Protein AF-A0AAX2GW35-F1 (afdb_monome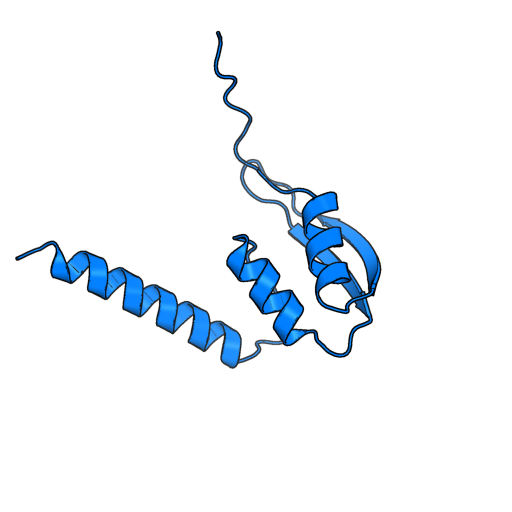r)

Secondary structure (DSSP, 8-state):
-------S----HHHHHHHHHHTTEEEEEEEEE---SS--EEEEEEEES-HHHHHHHHHHTTPPP--SS--HHHHHHHHHHHHHHHHHHHTT--

Solvent-accessible surface area (backbone atoms only — not comparable to full-atom values): 5959 Å² total; per-residue (Å²): 136,86,86,78,86,72,76,76,62,94,75,50,72,67,57,56,49,47,52,34,45,78,48,61,29,43,80,77,46,75,45,82,41,79,72,56,90,70,47,69,42,78,49,76,42,68,52,60,92,39,59,71,58,33,53,52,51,42,44,74,75,69,47,86,84,87,63,96,69,80,52,69,66,56,61,47,51,54,45,54,51,50,56,52,52,51,53,58,56,60,70,70,74,119

Organism: NCBI:txid45243

Nearest PDB structures (foldseek):
  6dzs-assembly1_B  TM=6.863E-01  e=2.109E-01  Mycolicibacterium hassiacum DSM 44199
  6dzs-assembly1_A  TM=7.125E-01  e=5.963E-01  Mycolicibacterium hassiacum DSM 44199
  2wvc-assembly1_B  TM=5.868E-01  e=6.790E-01  Helicobacter pylori 26695
  6cvl-assembly1_D  TM=4.167E-01  e=2.186E+00  Escherichia coli K-12
  6cvl-assembly1_C  TM=4.197E-01  e=4.767E+00  Escherichia coli K-12

Mean predicted aligned error: 11.74 Å

Sequence (94 aa):
MPIRYTDTLNYSLAEVSSIVEENGGKLLGLYLSNRTENNVLITLKITTNRLSEILQHLRRYGYGILTEKEDDHYRKELKDIADYFEKYLDLGNR

Radius of gyration: 16.47 Å; Cα contacts (8 Å, |Δi|>4): 73; chains: 1; bounding box: 36×35×48 Å

pLDDT: mean 77.94, std 16.43, range [35.19, 96.56]

Foldseek 3Di:
DDDDDDAQDPDDPVVLCCLQVVQAKHFPDWDWDDDDSHDIDIDTDIDGPRVVSSVVSCVVVPDDDDDPDPPVVVVVVVVVVVVVVVVVVVVVVD

Structure (mmCIF, N/CA/C/O backbone):
data_AF-A0AAX2GW35-F1
#
_entry.id   AF-A0AAX2GW35-F1
#
loop_
_atom_site.group_PDB
_atom_site.id
_atom_site.type_symbol
_atom_site.label_atom_id
_atom_site.label_alt_id
_atom_site.label_comp_id
_atom_site.label_asym_id
_atom_site.label_entity_id
_atom_site.label_seq_id
_atom_site.pdbx_PDB_ins_code
_atom_site.Cartn_x
_atom_site.Cartn_y
_atom_site.Cartn_z
_atom_site.occupancy
_atom_site.B_iso_or_equiv
_atom_site.auth_seq_id
_atom_site.auth_comp_id
_atom_site.auth_asym_id
_atom_site.auth_atom_id
_atom_site.pdbx_PDB_model_num
ATOM 1 N N . MET A 1 1 ? 20.698 21.356 -20.187 1.00 40.72 1 MET A N 1
ATOM 2 C CA . MET A 1 1 ? 19.952 20.570 -19.181 1.00 40.72 1 MET A CA 1
ATOM 3 C C . MET A 1 1 ? 19.796 19.154 -19.704 1.00 40.72 1 MET A C 1
ATOM 5 O O . MET A 1 1 ? 19.089 18.996 -20.691 1.00 40.72 1 MET A O 1
ATOM 9 N N . PRO A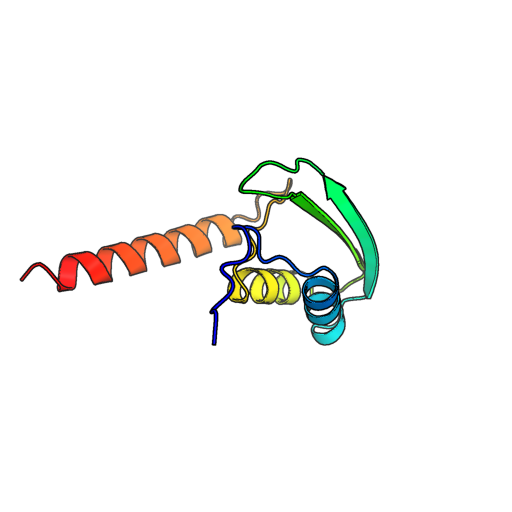 1 2 ? 20.461 18.141 -19.133 1.00 35.19 2 PRO A N 1
ATOM 10 C CA . PRO A 1 2 ? 20.143 16.766 -19.478 1.00 35.19 2 PRO A CA 1
ATOM 11 C C . PRO A 1 2 ? 18.913 16.322 -18.680 1.00 35.19 2 PRO A C 1
ATOM 13 O O . PRO A 1 2 ? 18.909 16.352 -17.450 1.00 35.19 2 PRO A O 1
ATOM 16 N N . ILE A 1 3 ? 17.865 15.929 -19.398 1.00 42.94 3 ILE A N 1
ATOM 17 C CA . ILE A 1 3 ? 16.746 15.176 -18.838 1.00 42.94 3 ILE A CA 1
ATOM 18 C C . ILE A 1 3 ? 17.278 13.758 -18.628 1.00 42.94 3 ILE A C 1
ATOM 20 O O . ILE A 1 3 ? 17.667 13.081 -19.579 1.00 42.94 3 ILE A O 1
ATOM 24 N N . ARG A 1 4 ? 17.388 13.348 -17.366 1.00 39.78 4 ARG A N 1
ATOM 25 C CA . ARG A 1 4 ? 17.842 12.013 -16.983 1.00 39.78 4 ARG A CA 1
ATOM 26 C C . ARG A 1 4 ? 16.637 11.082 -17.080 1.00 39.78 4 ARG A C 1
ATOM 28 O O . ARG A 1 4 ? 15.716 11.201 -16.281 1.00 39.78 4 ARG A O 1
ATOM 35 N N . TYR A 1 5 ? 16.631 10.192 -18.067 1.00 42.72 5 TYR A N 1
ATOM 36 C CA . TYR A 1 5 ? 15.725 9.048 -18.050 1.00 42.72 5 TYR A CA 1
ATOM 37 C C . TYR A 1 5 ? 16.174 8.136 -16.907 1.00 42.72 5 TYR A C 1
ATOM 39 O O . TYR A 1 5 ? 17.305 7.648 -16.916 1.00 42.72 5 TYR A O 1
ATOM 47 N N . THR A 1 6 ? 15.328 7.981 -15.892 1.00 40.81 6 THR A N 1
ATOM 48 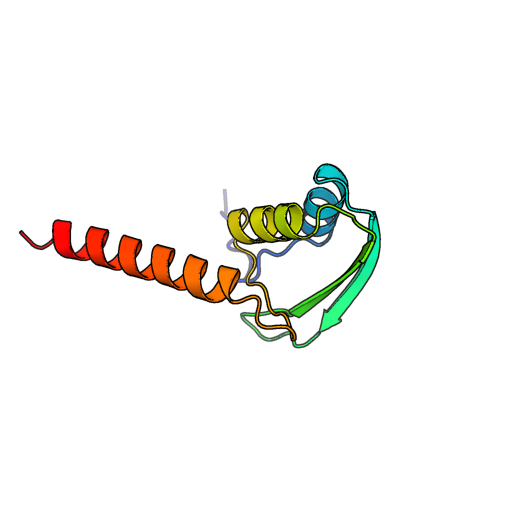C CA . THR A 1 6 ? 15.525 6.967 -14.857 1.00 40.81 6 THR A CA 1
ATOM 49 C C . THR A 1 6 ? 14.704 5.742 -15.230 1.00 40.81 6 THR A C 1
ATOM 51 O O . THR A 1 6 ? 13.546 5.850 -15.621 1.00 40.81 6 THR A O 1
ATOM 54 N N . ASP A 1 7 ? 15.390 4.613 -15.138 1.00 42.91 7 ASP A N 1
ATOM 55 C CA . ASP A 1 7 ? 14.955 3.228 -15.255 1.00 42.91 7 ASP A CA 1
ATOM 56 C C . ASP A 1 7 ? 13.501 2.940 -14.813 1.00 42.91 7 ASP A C 1
ATOM 58 O O . ASP A 1 7 ? 12.961 3.543 -13.885 1.00 42.91 7 ASP A O 1
ATOM 62 N N . THR A 1 8 ? 12.887 1.982 -15.500 1.00 51.50 8 THR A N 1
ATOM 63 C CA . THR A 1 8 ? 11.455 1.704 -15.714 1.00 51.50 8 THR A CA 1
ATOM 64 C C . THR A 1 8 ? 10.657 1.149 -14.518 1.00 51.50 8 THR A C 1
ATOM 66 O O . THR A 1 8 ? 9.668 0.445 -14.703 1.00 51.50 8 THR A O 1
ATOM 69 N N . LEU A 1 9 ? 11.009 1.505 -13.281 1.00 58.19 9 LEU A N 1
ATOM 70 C CA . LEU A 1 9 ? 10.304 1.075 -12.063 1.00 58.19 9 LEU A CA 1
ATOM 71 C C . LEU A 1 9 ? 10.087 2.252 -11.103 1.00 58.19 9 LEU A C 1
ATOM 73 O O . LEU A 1 9 ? 10.811 2.425 -10.124 1.00 58.19 9 LEU A O 1
ATOM 77 N N . ASN A 1 10 ? 9.059 3.060 -11.364 1.00 66.56 10 ASN A N 1
ATOM 78 C CA . ASN A 1 10 ? 8.664 4.140 -10.459 1.00 66.56 10 ASN A CA 1
ATOM 79 C C . ASN A 1 10 ? 7.731 3.594 -9.370 1.00 66.56 10 ASN A C 1
ATOM 81 O O . ASN A 1 10 ? 6.516 3.712 -9.474 1.00 66.56 10 ASN A O 1
ATOM 85 N N . TYR A 1 11 ? 8.300 2.979 -8.334 1.00 76.19 11 TYR A N 1
ATOM 86 C CA . TYR A 1 11 ? 7.594 2.701 -7.081 1.00 76.19 11 TYR A CA 1
ATOM 87 C C . TYR A 1 11 ? 8.301 3.419 -5.932 1.00 76.19 11 TYR A C 1
ATOM 89 O O . TYR A 1 11 ? 9.530 3.492 -5.888 1.00 76.19 11 TYR A O 1
ATOM 97 N N . SER A 1 12 ? 7.531 3.936 -4.976 1.00 85.12 12 SER A N 1
ATOM 98 C CA . SER A 1 12 ? 8.073 4.600 -3.792 1.00 85.12 12 SER A CA 1
ATOM 99 C C . SER A 1 12 ? 7.443 4.013 -2.541 1.00 85.12 12 SER A C 1
ATOM 101 O O . SER A 1 12 ? 6.240 4.110 -2.329 1.00 85.12 12 SER A O 1
ATOM 103 N N . LEU A 1 13 ? 8.265 3.423 -1.670 1.00 87.25 13 LEU A N 1
ATOM 104 C CA . LEU A 1 13 ? 7.788 2.912 -0.382 1.00 87.25 13 LEU A CA 1
ATOM 105 C C . LEU A 1 13 ? 7.232 4.024 0.511 1.00 87.25 13 LEU A C 1
ATOM 107 O O . LEU A 1 13 ? 6.315 3.774 1.287 1.00 87.25 13 LEU A O 1
ATOM 111 N N . ALA A 1 14 ? 7.766 5.242 0.381 1.00 91.31 14 ALA A N 1
ATOM 112 C CA . ALA A 1 14 ? 7.231 6.405 1.072 1.00 91.31 14 ALA A CA 1
ATOM 113 C C . ALA A 1 14 ? 5.826 6.740 0.558 1.00 91.31 14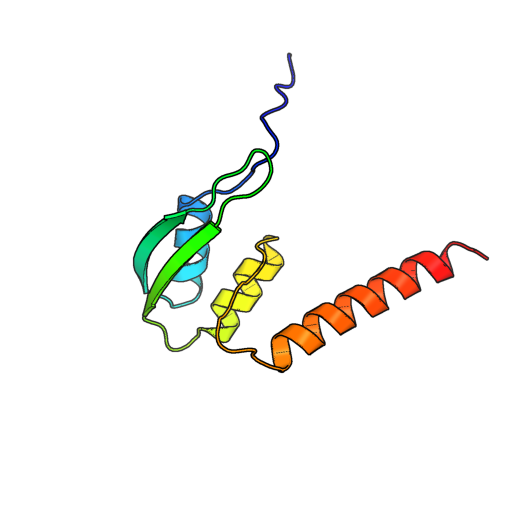 ALA A C 1
ATOM 115 O O . ALA A 1 14 ? 4.925 6.925 1.364 1.00 91.31 14 ALA A O 1
ATOM 116 N N . GLU A 1 15 ? 5.617 6.724 -0.762 1.00 91.19 15 GLU A N 1
ATOM 117 C CA . GLU A 1 15 ? 4.297 6.959 -1.358 1.00 91.19 15 GLU A CA 1
ATOM 118 C C . GLU A 1 15 ? 3.293 5.882 -0.938 1.00 91.19 15 GLU A C 1
ATOM 120 O O . GLU A 1 15 ? 2.206 6.204 -0.470 1.00 91.19 15 GLU A O 1
ATOM 125 N N . VAL A 1 16 ? 3.674 4.605 -1.020 1.00 92.25 16 VAL A N 1
ATOM 126 C CA . VAL A 1 16 ? 2.817 3.491 -0.588 1.00 92.25 16 VAL A CA 1
ATOM 127 C C . VAL A 1 16 ? 2.459 3.609 0.896 1.00 92.25 16 VAL A C 1
ATOM 129 O O . VAL A 1 16 ? 1.307 3.388 1.266 1.00 92.25 16 VAL A O 1
ATOM 132 N N . SER A 1 17 ? 3.417 3.987 1.750 1.00 93.88 17 SER A N 1
ATOM 133 C CA . SER A 1 17 ? 3.160 4.229 3.174 1.00 93.88 17 SER A CA 1
ATOM 134 C C . SER A 1 17 ? 2.188 5.388 3.382 1.00 93.88 17 SER A C 1
ATOM 136 O O . SER A 1 17 ? 1.209 5.227 4.107 1.00 93.88 17 SER A O 1
ATOM 138 N N . SER A 1 18 ? 2.416 6.520 2.711 1.00 94.94 18 SER A N 1
ATOM 139 C CA . SER A 1 18 ? 1.543 7.695 2.775 1.00 94.94 18 SER A CA 1
ATOM 140 C C . SER A 1 18 ? 0.120 7.359 2.343 1.00 94.94 18 SER A C 1
ATOM 142 O O . SER A 1 18 ? -0.816 7.656 3.077 1.00 94.94 18 SER A O 1
ATOM 144 N N . ILE A 1 19 ? -0.057 6.645 1.227 1.00 94.56 19 ILE A N 1
ATOM 145 C CA . ILE A 1 19 ? -1.379 6.209 0.759 1.00 94.56 19 ILE A CA 1
ATOM 146 C C . ILE A 1 19 ? -2.084 5.357 1.821 1.00 94.56 19 ILE A C 1
ATOM 148 O O . ILE A 1 19 ? -3.271 5.554 2.075 1.00 94.56 19 ILE A O 1
ATOM 152 N N . VAL A 1 20 ? -1.385 4.411 2.453 1.00 95.62 20 VAL A N 1
ATOM 153 C CA . VAL A 1 20 ? -1.978 3.565 3.500 1.00 95.62 20 VAL A CA 1
ATOM 154 C C . VAL A 1 20 ? -2.400 4.397 4.714 1.00 95.62 20 VAL A C 1
ATOM 156 O O . VAL A 1 20 ? -3.506 4.210 5.222 1.00 95.62 20 VAL A O 1
ATOM 159 N N . GLU A 1 21 ? -1.538 5.295 5.187 1.00 94.75 21 GLU A N 1
ATOM 160 C CA . GLU A 1 21 ? -1.762 6.046 6.426 1.00 94.75 21 GLU A CA 1
ATOM 161 C C . GLU A 1 21 ? -2.797 7.167 6.270 1.00 94.75 21 GLU A C 1
ATOM 163 O O . GLU A 1 21 ? -3.683 7.309 7.116 1.00 94.75 21 GLU A O 1
ATOM 168 N N . GLU A 1 22 ? -2.769 7.902 5.156 1.00 96.56 22 GLU A N 1
ATOM 169 C CA . GLU A 1 22 ? -3.739 8.964 4.847 1.00 96.56 22 GLU A CA 1
ATOM 170 C C . GLU A 1 22 ? -5.166 8.423 4.692 1.00 96.56 22 GLU A C 1
ATOM 172 O O . GLU A 1 22 ? -6.139 9.116 4.992 1.00 96.56 22 GLU A O 1
ATOM 177 N N . ASN A 1 23 ? -5.301 7.155 4.296 1.00 95.19 23 ASN A N 1
ATOM 178 C CA . ASN A 1 23 ? -6.590 6.492 4.098 1.00 95.19 23 ASN A CA 1
ATOM 179 C C . ASN A 1 23 ? -7.022 5.630 5.298 1.00 95.19 23 ASN A C 1
ATOM 181 O O . ASN A 1 23 ? -7.854 4.731 5.176 1.00 95.19 23 ASN A O 1
ATOM 185 N N . GLY A 1 24 ? -6.500 5.922 6.495 1.00 92.88 24 GLY A N 1
ATOM 186 C CA . GLY A 1 24 ? -6.961 5.308 7.745 1.00 92.88 24 GLY A CA 1
ATOM 187 C C . GLY A 1 24 ? -6.474 3.873 7.958 1.00 92.88 24 GLY A C 1
ATOM 188 O O . GLY A 1 24 ? -7.101 3.095 8.683 1.00 92.88 24 GLY A O 1
ATOM 189 N N . GLY A 1 25 ? -5.373 3.493 7.318 1.00 95.38 25 GLY A N 1
ATOM 190 C CA . GLY A 1 25 ? -4.611 2.299 7.653 1.00 95.38 25 GLY A CA 1
ATOM 191 C C . GLY A 1 25 ? -3.433 2.623 8.561 1.00 95.38 25 GLY A C 1
ATOM 192 O O . GLY A 1 25 ? -2.973 3.753 8.651 1.00 95.38 25 GLY A O 1
ATOM 193 N N . LYS A 1 26 ? -2.911 1.603 9.234 1.00 96.56 26 LYS A N 1
ATOM 194 C CA . LYS A 1 26 ? -1.605 1.667 9.889 1.00 96.56 26 LYS A CA 1
ATOM 195 C C . LYS A 1 26 ? -0.697 0.620 9.268 1.00 96.56 26 LYS A C 1
ATOM 197 O O . LYS A 1 26 ? -1.020 -0.573 9.295 1.00 96.56 26 LYS A O 1
ATOM 202 N N . LEU A 1 27 ? 0.435 1.067 8.733 1.00 94.94 27 LEU A N 1
ATOM 203 C CA . LEU A 1 27 ? 1.452 0.192 8.168 1.00 94.94 27 LEU A CA 1
ATOM 204 C C . LEU A 1 27 ? 2.242 -0.474 9.302 1.00 94.94 27 LEU A C 1
ATOM 206 O O . LEU A 1 27 ? 2.862 0.187 10.129 1.00 94.94 27 LEU A O 1
ATOM 210 N N . LEU A 1 28 ? 2.184 -1.803 9.373 1.00 94.25 28 LEU A N 1
ATOM 211 C CA . LEU A 1 28 ? 2.913 -2.606 10.362 1.00 94.25 28 LEU A CA 1
ATOM 212 C C . LEU A 1 28 ? 4.237 -3.128 9.805 1.00 94.25 28 LEU A C 1
ATOM 214 O O . LEU A 1 28 ? 5.142 -3.462 10.564 1.00 94.25 28 LEU A O 1
ATOM 218 N N . GLY A 1 29 ? 4.327 -3.246 8.484 1.00 88.25 29 GLY A N 1
ATOM 219 C CA . GLY A 1 29 ? 5.523 -3.690 7.798 1.00 88.25 29 GLY A CA 1
ATOM 220 C C . GLY A 1 29 ? 5.313 -3.774 6.296 1.00 88.25 29 GLY A C 1
ATOM 221 O O . GLY A 1 29 ? 4.187 -3.848 5.801 1.00 88.25 29 GLY A O 1
ATOM 222 N N . LEU A 1 30 ? 6.431 -3.783 5.588 1.00 90.69 30 LEU A N 1
ATOM 223 C CA . LEU A 1 30 ? 6.507 -3.864 4.141 1.00 90.69 30 LEU A CA 1
ATOM 224 C C . LEU A 1 30 ? 7.607 -4.849 3.759 1.00 90.69 30 LEU A C 1
ATOM 226 O O . LEU A 1 30 ? 8.643 -4.924 4.422 1.00 90.69 30 LEU A O 1
ATOM 230 N N . TYR A 1 31 ? 7.365 -5.616 2.706 1.00 86.81 31 TYR A N 1
ATOM 231 C CA . TYR A 1 31 ? 8.300 -6.611 2.209 1.00 86.81 31 TYR A CA 1
ATOM 232 C C . TYR A 1 31 ? 8.380 -6.528 0.687 1.00 86.81 31 TYR A C 1
ATOM 234 O O . TYR A 1 31 ? 7.358 -6.509 0.006 1.00 86.81 31 TYR A O 1
ATOM 242 N N . LEU A 1 32 ? 9.605 -6.452 0.166 1.00 88.06 32 LEU A N 1
ATOM 243 C CA . LEU A 1 32 ? 9.882 -6.433 -1.267 1.00 88.06 32 LEU A CA 1
ATOM 244 C C . LEU A 1 32 ? 10.314 -7.823 -1.719 1.00 88.06 32 LEU A C 1
ATOM 246 O O . LEU A 1 32 ? 11.200 -8.430 -1.118 1.00 88.06 32 LEU A O 1
ATOM 250 N N . SER A 1 33 ? 9.717 -8.303 -2.803 1.00 83.88 33 SER A N 1
ATOM 251 C CA . SER A 1 33 ? 10.031 -9.602 -3.396 1.00 83.88 33 SER A CA 1
ATOM 252 C C . SER A 1 33 ? 9.871 -9.581 -4.914 1.00 83.88 33 SER A C 1
ATOM 254 O O . SER A 1 33 ? 9.451 -8.577 -5.490 1.00 83.88 33 SER A O 1
ATOM 256 N N . ASN A 1 34 ? 10.252 -10.686 -5.563 1.00 79.50 34 ASN A N 1
ATOM 257 C CA . ASN A 1 34 ? 10.050 -10.938 -6.994 1.00 79.50 34 ASN A CA 1
ATOM 258 C C . ASN A 1 34 ? 10.452 -9.757 -7.891 1.00 79.50 34 ASN A C 1
ATOM 260 O O . ASN A 1 34 ? 9.727 -9.373 -8.808 1.00 79.50 34 ASN A O 1
ATOM 264 N N . ARG A 1 35 ? 11.611 -9.157 -7.597 1.00 81.31 35 ARG A N 1
ATOM 265 C CA . ARG A 1 35 ? 12.150 -8.047 -8.378 1.00 81.31 35 ARG A CA 1
ATOM 266 C C . ARG A 1 35 ? 12.685 -8.568 -9.710 1.00 81.31 35 ARG A C 1
ATOM 268 O O . ARG A 1 35 ? 13.594 -9.391 -9.738 1.00 81.31 35 ARG A O 1
ATOM 275 N N . THR A 1 36 ? 12.126 -8.050 -10.790 1.00 80.00 36 THR A N 1
ATOM 276 C CA . THR A 1 36 ? 12.574 -8.229 -12.175 1.00 80.00 36 THR A CA 1
ATOM 277 C C . THR A 1 36 ? 12.972 -6.867 -12.743 1.00 80.00 36 THR A C 1
ATOM 279 O O . THR A 1 36 ? 12.860 -5.854 -12.050 1.00 80.00 36 THR A O 1
ATOM 282 N N . GLU A 1 37 ? 13.429 -6.822 -13.993 1.00 76.19 37 GLU A N 1
ATOM 283 C CA . GLU A 1 37 ? 13.792 -5.567 -14.671 1.00 76.19 37 GLU A CA 1
ATOM 284 C C . GLU A 1 37 ? 12.613 -4.576 -14.749 1.00 76.19 37 GLU A C 1
ATOM 286 O O . GLU A 1 37 ? 12.818 -3.368 -14.673 1.00 76.19 37 GLU A O 1
ATOM 291 N N . ASN A 1 38 ? 11.371 -5.078 -14.799 1.00 78.12 38 ASN A N 1
ATOM 292 C CA . ASN A 1 38 ? 10.185 -4.252 -15.056 1.00 78.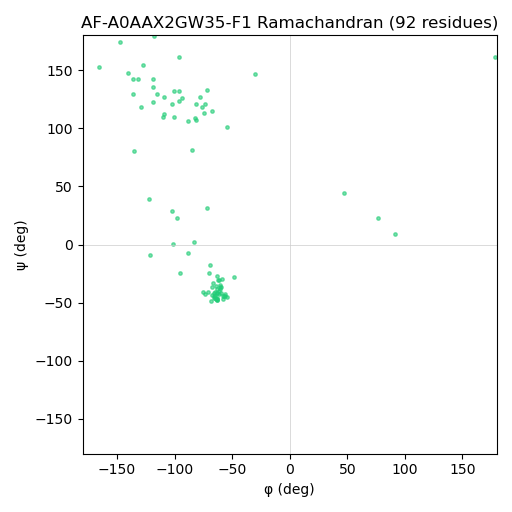12 38 ASN A CA 1
ATOM 293 C C . ASN A 1 38 ? 9.134 -4.308 -13.942 1.00 78.12 38 ASN A C 1
ATOM 295 O O . ASN A 1 38 ? 8.169 -3.554 -13.986 1.00 78.12 38 ASN A O 1
ATOM 299 N N . ASN A 1 39 ? 9.276 -5.206 -12.963 1.00 78.19 39 ASN A N 1
ATOM 300 C CA . ASN A 1 39 ? 8.277 -5.400 -11.911 1.00 78.19 39 ASN A CA 1
ATOM 301 C C . ASN A 1 39 ? 8.921 -5.646 -10.549 1.00 78.19 39 ASN A C 1
ATOM 303 O O . ASN A 1 39 ? 9.957 -6.303 -10.442 1.00 78.19 39 ASN A O 1
ATOM 307 N N . VAL A 1 40 ? 8.253 -5.180 -9.498 1.00 85.62 40 VAL A N 1
ATOM 308 C CA . VAL A 1 40 ? 8.546 -5.534 -8.109 1.00 85.62 40 VAL A CA 1
ATOM 309 C C . VAL A 1 40 ? 7.247 -5.905 -7.408 1.00 85.62 40 VAL A C 1
ATOM 311 O O . VAL A 1 40 ? 6.212 -5.282 -7.643 1.00 85.62 40 VAL A O 1
ATOM 314 N N . LEU A 1 41 ? 7.295 -6.903 -6.531 1.00 87.75 41 LEU A N 1
ATOM 315 C CA . LEU A 1 41 ? 6.179 -7.231 -5.658 1.00 87.75 41 LEU A CA 1
ATOM 316 C C . LEU A 1 41 ? 6.377 -6.562 -4.298 1.00 87.75 41 LEU A C 1
ATOM 318 O O . LEU A 1 41 ? 7.390 -6.783 -3.630 1.00 87.75 41 LEU A O 1
ATOM 322 N N . ILE A 1 42 ? 5.394 -5.762 -3.888 1.00 89.56 42 ILE A N 1
ATOM 323 C CA . ILE A 1 42 ? 5.352 -5.117 -2.575 1.00 89.56 42 ILE A CA 1
ATOM 324 C C . ILE A 1 42 ? 4.248 -5.781 -1.755 1.00 89.56 42 ILE A C 1
ATOM 326 O O . ILE A 1 42 ? 3.065 -5.629 -2.048 1.00 89.56 42 ILE A O 1
ATOM 330 N N . THR A 1 43 ? 4.629 -6.504 -0.710 1.00 90.50 43 THR A N 1
ATOM 331 C CA . THR A 1 43 ? 3.691 -7.070 0.260 1.00 90.50 43 THR A CA 1
ATOM 332 C C . THR A 1 43 ? 3.545 -6.106 1.429 1.00 90.50 43 THR A C 1
ATOM 334 O O . THR A 1 43 ? 4.535 -5.730 2.061 1.00 90.50 43 THR A O 1
ATOM 337 N N . LEU A 1 44 ? 2.308 -5.727 1.745 1.00 91.06 44 LEU A N 1
ATOM 338 C CA . LEU A 1 44 ? 1.992 -4.810 2.836 1.00 91.06 44 LEU A CA 1
ATOM 339 C C . LEU A 1 44 ? 1.313 -5.561 3.976 1.00 91.06 44 LEU A C 1
ATOM 341 O O . LEU A 1 44 ? 0.298 -6.228 3.783 1.00 91.06 44 LEU A O 1
ATOM 345 N N . LYS A 1 45 ? 1.849 -5.411 5.186 1.00 91.94 45 LYS A N 1
ATOM 346 C CA . LYS A 1 45 ? 1.175 -5.823 6.414 1.00 91.94 45 LYS A CA 1
ATOM 347 C C . LYS A 1 45 ? 0.566 -4.582 7.044 1.00 91.94 45 LYS A C 1
ATOM 349 O O . LYS A 1 45 ? 1.294 -3.733 7.554 1.00 91.94 45 LYS A O 1
ATOM 354 N N . ILE A 1 46 ? -0.758 -4.480 7.019 1.00 93.62 46 ILE A N 1
ATOM 355 C CA . ILE A 1 46 ? -1.487 -3.313 7.528 1.00 93.62 46 ILE A CA 1
ATOM 356 C C . ILE A 1 46 ? -2.572 -3.732 8.518 1.00 93.62 46 ILE A C 1
ATOM 358 O O . ILE A 1 46 ? -3.077 -4.851 8.463 1.00 93.62 46 ILE A O 1
ATOM 362 N N . THR A 1 47 ? -2.939 -2.821 9.413 1.00 93.81 47 THR A N 1
ATOM 363 C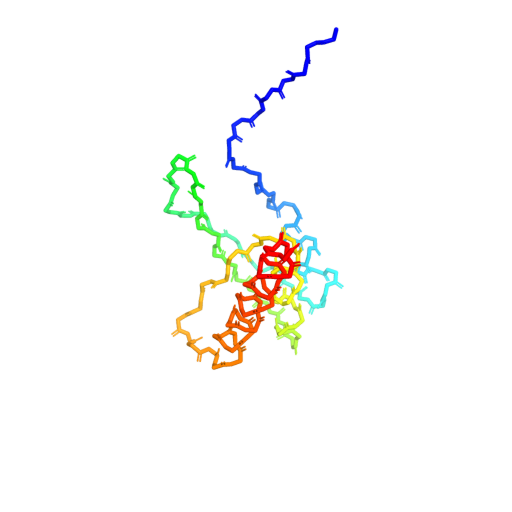 CA . THR A 1 47 ? -4.176 -2.911 10.197 1.00 93.81 47 THR A CA 1
ATOM 364 C C . THR A 1 47 ? -5.090 -1.758 9.808 1.00 93.81 47 THR A C 1
ATOM 366 O O . THR A 1 47 ? -4.644 -0.614 9.722 1.00 93.81 47 THR A O 1
ATOM 369 N N . THR A 1 48 ? -6.345 -2.056 9.483 1.00 93.38 48 THR A N 1
ATOM 370 C CA . THR A 1 48 ? -7.307 -1.069 8.986 1.00 93.38 48 THR A CA 1
ATOM 371 C C . THR A 1 48 ? -8.729 -1.626 9.044 1.00 93.38 48 THR A C 1
ATOM 373 O O . THR A 1 48 ? -8.932 -2.835 8.940 1.00 93.38 48 THR A O 1
ATOM 376 N N . ASN A 1 49 ? -9.714 -0.739 9.164 1.00 92.31 49 ASN A N 1
ATOM 377 C CA . ASN A 1 49 ? -11.131 -1.013 8.915 1.00 92.31 49 ASN A CA 1
ATOM 378 C C . ASN A 1 49 ? -11.602 -0.498 7.536 1.00 92.31 49 ASN A C 1
ATOM 380 O O . ASN A 1 49 ? -12.767 -0.670 7.195 1.00 92.31 49 ASN A O 1
ATOM 384 N N . ARG A 1 50 ? -10.708 0.116 6.745 1.00 90.69 50 ARG A N 1
ATOM 385 C CA . ARG A 1 50 ? -10.981 0.776 5.454 1.00 90.69 50 ARG A CA 1
ATOM 386 C C . ARG A 1 50 ? -10.151 0.167 4.318 1.00 90.69 50 ARG A C 1
ATOM 388 O O . ARG A 1 50 ? -9.655 0.872 3.443 1.00 90.69 50 ARG A O 1
ATOM 395 N N . LEU A 1 51 ? -9.988 -1.161 4.321 1.00 88.81 51 LEU A N 1
ATOM 396 C CA . LEU A 1 51 ? -9.144 -1.868 3.347 1.00 88.81 51 LEU A CA 1
ATOM 397 C C . LEU A 1 51 ? -9.535 -1.550 1.897 1.00 88.81 51 LEU A C 1
ATOM 399 O O . LEU A 1 51 ? -8.666 -1.264 1.081 1.00 88.81 51 LEU A O 1
ATOM 403 N N . SER A 1 52 ? -10.832 -1.556 1.585 1.00 88.12 52 SER A N 1
ATOM 404 C CA . SER A 1 52 ? -11.335 -1.282 0.235 1.00 88.12 52 SER A CA 1
ATOM 405 C C . SER A 1 52 ? -10.948 0.110 -0.271 1.00 88.12 52 SER A C 1
ATOM 407 O O . SER A 1 52 ? -10.622 0.259 -1.446 1.00 88.12 52 SER A O 1
ATOM 409 N N . GLU A 1 53 ? -10.927 1.114 0.609 1.00 91.06 53 GLU A N 1
ATOM 410 C CA . GLU A 1 53 ? -10.513 2.473 0.252 1.00 91.06 53 GLU A CA 1
ATOM 411 C C . GLU A 1 53 ? -9.018 2.517 -0.061 1.00 91.06 53 GLU A C 1
ATOM 413 O O . GLU A 1 53 ? -8.627 2.973 -1.131 1.00 91.06 53 GLU A O 1
ATOM 418 N N . ILE A 1 54 ? -8.182 1.943 0.810 1.00 92.50 54 ILE A N 1
ATOM 419 C CA . ILE A 1 54 ? -6.730 1.855 0.593 1.00 92.50 54 ILE A CA 1
ATOM 420 C C . ILE A 1 54 ? -6.416 1.147 -0.733 1.00 92.50 54 ILE A C 1
ATOM 422 O O . ILE A 1 54 ? -5.595 1.632 -1.510 1.00 92.50 54 ILE A O 1
ATOM 426 N N . LEU A 1 55 ? -7.092 0.031 -1.032 1.00 90.06 55 LEU A N 1
ATOM 427 C CA . LEU A 1 55 ? -6.919 -0.687 -2.299 1.00 90.06 55 LEU A CA 1
ATOM 428 C C . LEU A 1 55 ? -7.331 0.164 -3.506 1.00 90.06 55 LEU A C 1
ATOM 430 O O . LEU A 1 55 ? -6.629 0.163 -4.517 1.00 90.06 55 LEU A O 1
ATOM 434 N N . GLN A 1 56 ? -8.435 0.909 -3.409 1.00 87.75 56 GLN A N 1
ATOM 435 C CA . GLN A 1 56 ? -8.864 1.803 -4.482 1.00 87.75 56 GLN A CA 1
ATOM 436 C C . GLN A 1 56 ? -7.859 2.943 -4.703 1.00 87.75 56 GLN A C 1
ATOM 438 O O . GLN A 1 56 ? -7.549 3.266 -5.850 1.00 87.75 56 GLN A O 1
ATOM 443 N N . HIS A 1 57 ? -7.312 3.527 -3.635 1.00 91.69 57 HIS A N 1
ATOM 444 C CA . HIS A 1 57 ? -6.274 4.549 -3.746 1.00 91.69 57 HIS A CA 1
ATOM 445 C C . HIS A 1 57 ? -5.000 3.991 -4.386 1.00 91.69 57 HIS A C 1
ATOM 447 O O . HIS A 1 57 ? -4.515 4.572 -5.350 1.00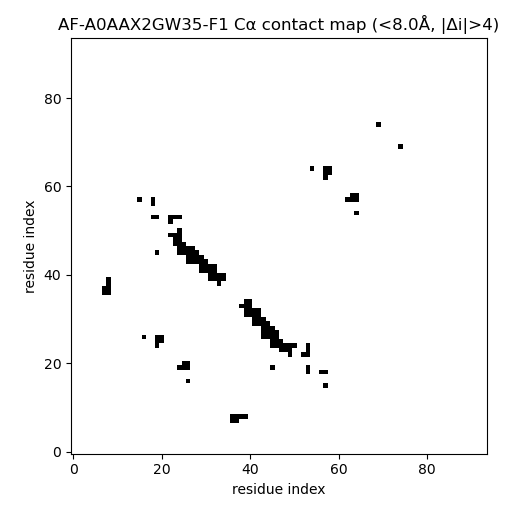 91.69 57 HIS A O 1
ATOM 453 N N . LEU A 1 58 ? -4.513 2.825 -3.957 1.00 89.19 58 LEU A N 1
ATOM 454 C CA . LEU A 1 58 ? -3.358 2.179 -4.590 1.00 89.19 58 LEU A CA 1
ATOM 455 C C . LEU A 1 58 ? -3.582 1.951 -6.099 1.00 89.19 58 LEU A C 1
ATOM 457 O O . LEU A 1 58 ? -2.714 2.285 -6.903 1.00 89.19 58 LEU A O 1
ATOM 461 N N . ARG A 1 59 ? -4.772 1.497 -6.517 1.00 86.31 59 ARG A N 1
ATOM 462 C CA . ARG A 1 59 ? -5.112 1.366 -7.950 1.00 86.31 59 ARG A CA 1
ATOM 463 C C . ARG A 1 59 ? -5.076 2.701 -8.694 1.00 86.31 59 ARG A C 1
ATOM 465 O O . ARG A 1 59 ? -4.540 2.756 -9.796 1.00 86.31 59 ARG A O 1
ATOM 472 N N . ARG A 1 60 ? -5.611 3.779 -8.104 1.00 86.25 60 ARG A N 1
ATOM 473 C CA . ARG A 1 60 ? -5.599 5.131 -8.708 1.00 86.25 60 ARG A CA 1
ATOM 474 C C . ARG A 1 60 ? -4.185 5.665 -8.934 1.00 86.25 60 ARG A C 1
ATOM 476 O O . ARG A 1 60 ? -3.976 6.408 -9.885 1.00 86.25 60 ARG A O 1
ATOM 483 N N . TYR A 1 61 ? -3.235 5.272 -8.089 1.00 84.12 61 TYR A N 1
ATOM 484 C CA . TYR A 1 61 ? -1.816 5.611 -8.231 1.00 84.12 61 TYR A CA 1
ATOM 485 C C . TYR A 1 61 ? -1.062 4.669 -9.188 1.00 84.12 61 TYR A C 1
ATOM 487 O O . TYR A 1 61 ? 0.134 4.837 -9.400 1.00 84.12 61 TYR A O 1
ATOM 495 N N . GLY A 1 62 ? -1.750 3.700 -9.803 1.00 84.44 62 GLY A N 1
ATOM 496 C CA . GLY A 1 62 ? -1.178 2.800 -10.806 1.00 84.44 62 GLY A CA 1
ATOM 497 C C . GLY A 1 62 ? -0.598 1.499 -10.247 1.00 84.44 62 GLY A C 1
ATOM 498 O O . GLY A 1 62 ? 0.027 0.750 -10.996 1.00 84.44 62 GLY A O 1
ATOM 499 N N . TYR A 1 63 ? -0.810 1.188 -8.962 1.00 86.19 63 TYR A N 1
ATOM 500 C CA . TYR A 1 63 ? -0.364 -0.080 -8.382 1.00 86.19 63 TYR A CA 1
ATOM 501 C C . TYR A 1 63 ? -1.308 -1.230 -8.767 1.00 86.19 63 TYR A C 1
ATOM 503 O O . TYR A 1 63 ? -2.519 -1.179 -8.532 1.00 86.19 63 TYR A O 1
ATOM 511 N N . GLY A 1 64 ? -0.740 -2.308 -9.315 1.00 84.12 64 GLY A N 1
ATOM 512 C CA . GLY A 1 64 ? -1.443 -3.576 -9.510 1.00 84.12 64 GLY A CA 1
ATOM 513 C C . GLY A 1 64 ? -1.677 -4.283 -8.175 1.00 84.12 64 GLY A C 1
ATOM 514 O O . GLY A 1 64 ? -0.762 -4.395 -7.359 1.00 84.12 64 GLY A O 1
ATOM 515 N N . ILE A 1 65 ? -2.899 -4.765 -7.939 1.00 85.44 65 ILE A N 1
ATOM 516 C CA . ILE A 1 65 ? -3.268 -5.413 -6.679 1.00 85.44 65 ILE A CA 1
ATOM 517 C C . ILE A 1 65 ? -3.282 -6.928 -6.874 1.00 85.44 65 ILE A C 1
ATOM 519 O O . ILE A 1 65 ? -4.039 -7.448 -7.687 1.00 85.44 65 ILE A O 1
ATOM 523 N N . LEU A 1 66 ? -2.469 -7.638 -6.092 1.00 77.69 66 LEU A N 1
ATOM 524 C CA . LEU A 1 66 ? -2.441 -9.098 -6.048 1.00 77.69 66 LEU A CA 1
ATOM 525 C C . LEU A 1 66 ? -3.002 -9.549 -4.696 1.00 77.69 66 LEU A C 1
ATOM 527 O O . LEU A 1 66 ? -2.373 -9.333 -3.661 1.00 77.69 66 LEU A O 1
ATOM 531 N N . THR A 1 67 ? -4.196 -10.144 -4.690 1.00 66.12 67 THR A N 1
ATOM 532 C CA . THR A 1 67 ? -4.813 -10.730 -3.490 1.00 66.12 67 THR A CA 1
ATOM 533 C C . THR A 1 67 ? -5.030 -12.226 -3.688 1.00 66.12 67 THR A C 1
ATOM 535 O O . THR A 1 67 ? -5.533 -12.650 -4.721 1.00 66.12 67 THR A O 1
ATOM 538 N N . GLU A 1 68 ? -4.692 -13.043 -2.684 1.00 54.22 68 GLU A N 1
ATOM 539 C CA . GLU A 1 68 ? -5.010 -14.485 -2.696 1.00 54.22 68 GLU A CA 1
ATOM 540 C C . GLU A 1 68 ? -6.514 -14.754 -2.538 1.00 54.22 68 GLU A C 1
ATOM 542 O O . GLU A 1 68 ? -7.018 -15.785 -2.975 1.00 54.22 68 GLU A O 1
ATOM 547 N N . LYS A 1 69 ? -7.252 -13.817 -1.931 1.00 56.72 69 LYS A N 1
ATOM 548 C CA . LYS A 1 69 ? -8.714 -13.795 -1.992 1.00 56.72 69 LYS A CA 1
ATOM 549 C C . LYS A 1 69 ? -9.117 -12.996 -3.221 1.00 56.72 69 LYS A C 1
ATOM 551 O O . LYS A 1 69 ? -8.977 -11.773 -3.220 1.00 56.72 69 LYS A O 1
ATOM 556 N N . GLU A 1 70 ? -9.580 -13.690 -4.257 1.00 46.88 70 GLU A N 1
ATOM 557 C CA . GLU A 1 70 ? -10.345 -13.086 -5.346 1.00 46.88 70 GLU A CA 1
ATOM 558 C C . GLU A 1 70 ? -11.534 -12.345 -4.732 1.00 46.88 70 GLU A C 1
ATOM 560 O O . GLU A 1 70 ? -12.512 -12.949 -4.302 1.00 46.88 70 GLU A O 1
ATOM 565 N N . ASP A 1 71 ? -11.423 -11.027 -4.624 1.00 55.69 71 ASP A N 1
ATOM 566 C CA . ASP A 1 71 ? -12.582 -10.190 -4.374 1.00 55.69 71 ASP A CA 1
ATOM 567 C C . ASP A 1 71 ? -13.242 -10.006 -5.745 1.00 55.69 71 ASP A C 1
ATOM 569 O O . ASP A 1 71 ? -12.683 -9.328 -6.614 1.00 55.69 71 ASP A O 1
ATOM 573 N N . ASP A 1 72 ? -14.382 -10.663 -5.983 1.00 56.78 72 ASP A N 1
ATOM 574 C CA . ASP A 1 72 ? -15.134 -10.621 -7.254 1.00 56.78 72 ASP A CA 1
ATOM 575 C C . ASP A 1 72 ? -15.343 -9.182 -7.756 1.00 56.78 72 ASP A C 1
ATOM 577 O O . ASP A 1 72 ? -15.407 -8.909 -8.960 1.00 56.78 72 ASP A O 1
ATOM 581 N N . HIS A 1 73 ? -15.373 -8.232 -6.821 1.00 57.28 73 HIS A N 1
ATOM 582 C CA . HIS A 1 73 ? -15.471 -6.809 -7.088 1.00 57.28 73 HIS A CA 1
ATOM 583 C C . HIS A 1 73 ? -14.264 -6.240 -7.854 1.00 57.28 73 HIS A C 1
ATOM 585 O O . HIS A 1 73 ? -14.446 -5.377 -8.711 1.00 57.28 73 HIS A O 1
ATOM 591 N N . TYR A 1 74 ? -13.042 -6.723 -7.599 1.00 63.22 74 TYR A N 1
ATOM 592 C CA . TYR A 1 74 ? -11.838 -6.257 -8.298 1.00 63.22 74 TYR A CA 1
ATOM 593 C C . TYR A 1 74 ? -11.773 -6.770 -9.734 1.00 63.22 74 TYR A C 1
ATOM 595 O O . TYR A 1 74 ? -11.469 -6.006 -10.649 1.00 63.22 74 TYR A O 1
ATOM 603 N N . ARG A 1 75 ? -12.107 -8.048 -9.953 1.00 64.50 75 ARG A N 1
ATOM 604 C CA . ARG A 1 75 ? -12.181 -8.613 -11.309 1.00 64.50 75 ARG A CA 1
ATOM 605 C C . ARG A 1 75 ? -13.214 -7.876 -12.155 1.00 64.50 75 ARG A C 1
ATOM 607 O O . ARG A 1 75 ? -12.967 -7.627 -13.332 1.00 64.50 75 ARG A O 1
ATOM 614 N N . LYS A 1 76 ? -14.341 -7.499 -11.548 1.00 71.50 76 LYS A N 1
ATOM 615 C CA . LYS A 1 76 ? -15.366 -6.688 -12.203 1.00 71.50 76 LYS A CA 1
ATOM 616 C C . LYS A 1 76 ? -14.866 -5.279 -12.531 1.00 71.50 76 LYS A C 1
ATOM 618 O O . LYS A 1 76 ? -15.019 -4.846 -13.662 1.00 71.50 76 LYS A O 1
ATOM 623 N N . GLU A 1 77 ? -14.199 -4.613 -11.593 1.00 73.25 77 GLU A N 1
ATOM 624 C CA . GLU A 1 77 ? -13.658 -3.262 -11.796 1.00 73.25 77 GLU A CA 1
ATOM 625 C C . GLU A 1 77 ? -12.578 -3.226 -12.898 1.00 73.25 77 GLU A C 1
ATOM 627 O O . GLU A 1 77 ? -12.598 -2.346 -13.753 1.00 73.25 77 GLU A O 1
ATOM 632 N N . LEU A 1 78 ? -11.678 -4.219 -12.948 1.00 75.44 78 LEU A N 1
ATOM 633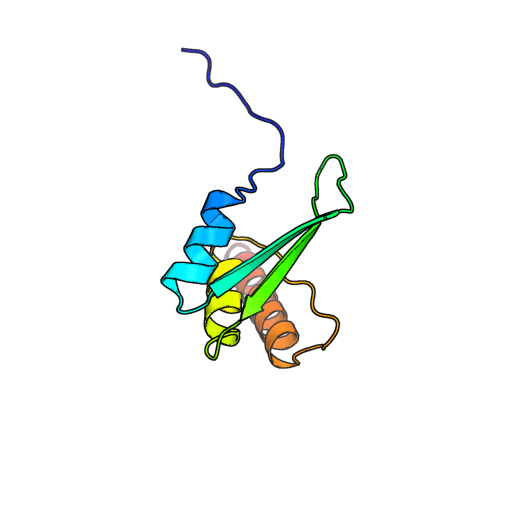 C CA . LEU A 1 78 ? -10.701 -4.357 -14.039 1.00 75.44 78 LEU A CA 1
ATOM 634 C C . LEU A 1 78 ? -11.372 -4.566 -15.398 1.00 75.44 78 LEU A C 1
ATOM 636 O O . LEU A 1 78 ? -10.919 -4.013 -16.399 1.00 75.44 78 LEU A O 1
ATOM 640 N N . LYS A 1 79 ? -12.445 -5.361 -15.428 1.00 78.75 79 LYS A N 1
ATOM 641 C CA . LYS A 1 79 ? -13.220 -5.590 -16.643 1.00 78.75 79 LYS A CA 1
ATOM 642 C C . LYS A 1 79 ? -13.902 -4.305 -17.112 1.00 78.75 79 LYS A C 1
ATOM 644 O O . LYS A 1 79 ? -13.766 -3.955 -18.274 1.00 78.75 79 LYS A O 1
ATOM 649 N N . ASP A 1 80 ? -14.536 -3.565 -16.207 1.00 80.69 80 ASP A N 1
ATOM 650 C CA . ASP A 1 80 ? -15.199 -2.300 -16.536 1.00 80.69 80 ASP A CA 1
ATOM 651 C C . ASP A 1 80 ? -14.199 -1.262 -17.091 1.00 80.69 80 ASP A C 1
ATOM 653 O O . ASP A 1 80 ? -14.520 -0.519 -18.020 1.00 80.69 80 ASP A O 1
ATOM 657 N N . ILE A 1 81 ? -12.964 -1.234 -16.572 1.00 79.88 81 ILE A N 1
ATOM 658 C CA . ILE A 1 81 ? -11.885 -0.379 -17.093 1.00 79.88 81 ILE A CA 1
ATOM 659 C C . ILE A 1 81 ? -11.447 -0.821 -18.499 1.00 79.88 81 ILE A C 1
ATOM 661 O O . ILE A 1 81 ? -11.262 0.031 -19.370 1.00 79.88 81 ILE A O 1
ATOM 665 N N . ALA A 1 82 ? -11.287 -2.126 -18.734 1.00 77.19 82 ALA A N 1
ATOM 666 C CA . ALA A 1 82 ? -10.925 -2.660 -20.048 1.00 77.19 82 ALA A CA 1
ATOM 667 C C . ALA A 1 82 ? -12.014 -2.373 -21.098 1.00 77.19 82 ALA A C 1
ATOM 669 O O . ALA A 1 82 ? -11.708 -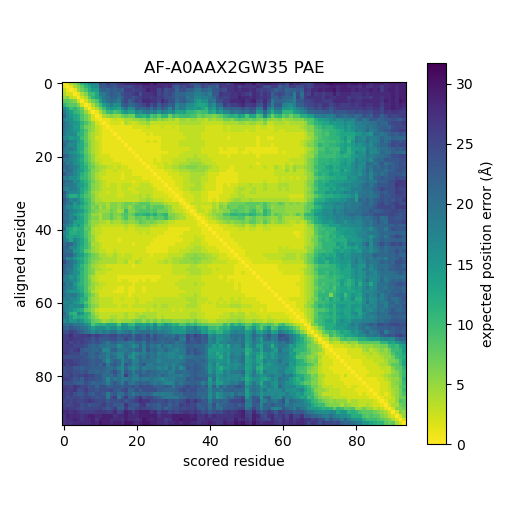1.850 -22.169 1.00 77.19 82 ALA A O 1
ATOM 670 N N . ASP A 1 83 ? -13.279 -2.612 -20.748 1.00 81.94 83 ASP A N 1
ATOM 671 C CA . ASP A 1 83 ? -14.439 -2.362 -21.610 1.00 81.94 83 ASP A CA 1
ATOM 672 C C . ASP A 1 83 ? -14.570 -0.858 -21.938 1.00 81.94 83 ASP A C 1
ATOM 674 O O . ASP A 1 83 ? -14.887 -0.464 -23.065 1.00 81.94 83 ASP A O 1
ATOM 678 N N . TYR A 1 84 ? -14.284 0.021 -20.968 1.00 77.38 84 TYR A N 1
ATOM 679 C CA . TYR A 1 84 ? -14.251 1.468 -21.191 1.00 77.38 84 TYR A CA 1
ATOM 680 C C . TYR A 1 84 ? -13.126 1.881 -22.147 1.00 77.38 84 TYR A C 1
ATOM 682 O O . TYR A 1 84 ? -13.335 2.725 -23.020 1.00 77.38 84 TYR A O 1
ATOM 690 N N . PHE A 1 85 ? -11.944 1.283 -22.003 1.00 77.75 85 PHE A N 1
ATOM 691 C CA . PHE A 1 85 ? -10.799 1.554 -22.866 1.00 77.75 85 PHE A CA 1
ATOM 692 C C . PHE A 1 85 ? -11.052 1.122 -24.319 1.00 77.75 85 PHE A C 1
ATOM 694 O O . PHE A 1 85 ? -10.809 1.912 -25.232 1.00 77.75 85 PHE A O 1
ATOM 701 N N . GLU A 1 86 ? -11.616 -0.069 -24.545 1.00 81.25 86 GLU A N 1
ATOM 702 C CA . GLU A 1 86 ? -12.025 -0.520 -25.886 1.00 81.25 86 GLU A CA 1
ATOM 703 C C . GLU A 1 86 ? -13.014 0.448 -26.533 1.00 81.25 86 GLU A C 1
ATOM 705 O O . GLU A 1 86 ? -12.838 0.855 -27.681 1.00 81.25 86 GLU A O 1
ATOM 710 N N . LYS A 1 87 ? -14.013 0.907 -25.775 1.00 78.56 87 LYS A N 1
ATOM 711 C CA . LYS A 1 87 ? -15.002 1.862 -26.279 1.00 78.56 87 LYS A CA 1
ATOM 712 C C . LYS A 1 87 ? -14.372 3.183 -26.733 1.00 78.56 87 LYS A C 1
ATOM 714 O O . LYS A 1 87 ? -14.841 3.782 -27.698 1.00 78.56 87 LYS A O 1
ATOM 719 N N . TYR A 1 88 ? -13.321 3.647 -26.058 1.00 74.38 88 TYR A N 1
ATOM 720 C CA . TYR A 1 88 ? -12.569 4.835 -26.473 1.00 74.38 88 TYR A CA 1
ATOM 721 C C . TYR A 1 88 ? -11.796 4.622 -27.778 1.00 74.38 88 TYR A C 1
ATOM 723 O O . TYR A 1 88 ? -11.722 5.544 -28.590 1.00 74.38 88 TYR A O 1
ATOM 731 N N . LEU A 1 89 ? -11.248 3.424 -27.991 1.00 76.19 89 LEU A N 1
ATOM 732 C CA . LEU A 1 89 ? -10.539 3.069 -29.221 1.00 76.19 89 LEU A CA 1
ATOM 733 C C . LEU A 1 89 ? -11.498 2.920 -30.410 1.00 76.19 89 LEU A C 1
ATOM 735 O O . LEU A 1 89 ? -11.217 3.437 -31.491 1.00 76.19 89 LEU A O 1
ATOM 739 N N . ASP A 1 90 ? -12.661 2.303 -30.201 1.00 71.38 90 ASP A N 1
ATOM 740 C CA . ASP A 1 90 ? -13.682 2.134 -31.242 1.00 71.38 90 ASP A CA 1
ATOM 741 C C . ASP A 1 90 ? -14.314 3.463 -31.683 1.00 71.38 90 ASP A C 1
ATOM 743 O O . ASP A 1 90 ? -14.643 3.649 -32.856 1.00 71.38 90 ASP A O 1
ATOM 747 N N . LEU A 1 91 ? -14.448 4.431 -30.770 1.00 61.50 91 LEU A N 1
ATOM 748 C CA . LEU A 1 91 ? -14.953 5.772 -31.089 1.00 61.50 91 LEU A CA 1
ATOM 749 C C . LEU A 1 91 ? -13.980 6.607 -31.943 1.00 61.50 91 LEU A C 1
ATOM 751 O O . LEU A 1 91 ? -14.418 7.582 -32.552 1.00 61.50 91 LEU A O 1
ATOM 755 N N . GLY A 1 92 ? -12.696 6.236 -32.008 1.00 56.50 92 GLY A N 1
ATOM 756 C CA . GLY A 1 92 ? -11.680 6.877 -32.854 1.00 56.50 92 GLY A CA 1
ATOM 757 C C . GLY A 1 92 ? -11.566 6.307 -34.275 1.00 56.50 92 GLY A C 1
ATOM 758 O O . GLY A 1 92 ? -10.847 6.877 -35.089 1.00 56.50 92 GLY A O 1
ATOM 759 N N . ASN A 1 93 ? -12.272 5.211 -34.580 1.00 54.06 93 ASN A N 1
ATOM 760 C CA . ASN A 1 93 ? -12.243 4.507 -35.872 1.00 54.06 93 ASN A CA 1
ATOM 761 C C . ASN A 1 93 ? -13.465 4.815 -36.773 1.00 54.06 93 ASN A C 1
ATOM 763 O O . ASN A 1 93 ? -13.873 3.971 -37.574 1.00 54.06 93 ASN A O 1
ATOM 767 N N . ARG A 1 94 ? -14.068 6.008 -36.658 1.00 47.97 94 ARG A N 1
ATOM 768 C CA . ARG A 1 94 ? -15.128 6.489 -37.569 1.00 47.97 94 ARG A CA 1
ATOM 769 C C . ARG A 1 94 ? -14.666 7.675 -38.398 1.00 47.97 94 ARG A C 1
ATOM 771 O O . ARG A 1 94 ? -14.078 8.601 -37.801 1.00 47.97 94 ARG A O 1
#